Protein AF-A0A1B6JAY5-F1 (afdb_monomer_lite)

Radius of gyration: 17.79 Å; chains: 1; bounding box: 32×54×38 Å

Foldseek 3Di:
DPPCVCLVLVVLLFPPDLPSLDLVSVLVLLVVQQVPDPPDPVLHQDSVVQVVLSVLLSVVSNVCVVVQVVVCVVVVHHDGSVNSVVVSVVVCVVVVHDNPRVVSSSVVSVPDDPDCVVVVVVVVVVCVVVVD

Structure (mmCIF, N/CA/C/O backbone):
data_AF-A0A1B6JAY5-F1
#
_entry.id   AF-A0A1B6JAY5-F1
#
loop_
_atom_site.group_PDB
_atom_site.id
_atom_site.type_symbol
_atom_site.label_atom_id
_atom_site.label_alt_id
_atom_site.label_comp_id
_atom_site.label_asym_id
_atom_site.label_entity_id
_atom_site.label_seq_id
_atom_site.pdbx_PDB_ins_code
_atom_site.Cartn_x
_atom_site.Cartn_y
_atom_site.Cartn_z
_atom_site.occupancy
_atom_site.B_iso_or_equiv
_atom_site.auth_seq_id
_atom_site.auth_comp_id
_atom_site.auth_asym_id
_atom_site.auth_atom_id
_atom_site.pdbx_PDB_model_num
ATOM 1 N N . GLU A 1 1 ? -3.202 21.259 -18.880 1.00 41.66 1 GLU A N 1
ATOM 2 C CA . GLU A 1 1 ? -3.736 19.942 -18.471 1.00 41.66 1 GLU A CA 1
ATOM 3 C C . GLU A 1 1 ? -3.561 19.785 -16.973 1.00 41.66 1 GLU A C 1
ATOM 5 O O . GLU A 1 1 ? -2.517 20.169 -16.458 1.00 41.66 1 GLU A O 1
ATOM 10 N N . ASN A 1 2 ? -4.577 19.293 -16.262 1.00 43.03 2 ASN A N 1
ATOM 11 C CA . ASN A 1 2 ? -4.475 19.053 -14.823 1.00 43.03 2 ASN A CA 1
ATOM 12 C C . ASN A 1 2 ? -3.453 17.931 -14.586 1.00 43.03 2 ASN A C 1
ATOM 14 O O . ASN A 1 2 ? -3.781 16.762 -14.768 1.00 43.03 2 ASN A O 1
ATOM 18 N N . SER A 1 3 ? -2.233 18.297 -14.178 1.00 54.34 3 SER A N 1
ATOM 19 C CA . SER A 1 3 ? -1.086 17.395 -13.944 1.00 54.34 3 SER A CA 1
ATOM 20 C C . SER A 1 3 ? -1.408 16.199 -13.024 1.00 54.34 3 SER A C 1
ATOM 22 O O . SER A 1 3 ? -0.736 15.175 -13.059 1.00 54.34 3 SER A O 1
ATOM 24 N N . PHE A 1 4 ? -2.485 16.294 -12.237 1.00 55.66 4 PHE A N 1
ATOM 25 C CA . PHE A 1 4 ? -2.914 15.292 -11.258 1.00 55.66 4 PHE A CA 1
ATOM 26 C C . PHE A 1 4 ? -4.191 14.524 -11.641 1.00 55.66 4 PHE A C 1
ATOM 28 O O . PHE A 1 4 ? -4.722 13.778 -10.822 1.00 55.66 4 PHE A O 1
ATOM 35 N N . GLY A 1 5 ? -4.689 14.649 -12.881 1.00 56.50 5 GLY A N 1
ATOM 36 C CA . GLY A 1 5 ? -5.937 14.019 -13.359 1.00 56.50 5 GLY A CA 1
ATOM 37 C C . GLY A 1 5 ? -5.961 12.479 -13.367 1.00 56.50 5 GLY A C 1
ATOM 38 O O . GLY A 1 5 ? -6.873 11.867 -13.920 1.00 56.50 5 GLY A O 1
ATOM 39 N N . HIS A 1 6 ? -4.954 11.822 -12.793 1.00 64.94 6 HIS A N 1
ATOM 40 C CA . HIS A 1 6 ? -4.878 10.371 -12.632 1.00 64.94 6 HIS A CA 1
ATOM 41 C C . HIS A 1 6 ? -4.877 9.920 -11.164 1.00 64.94 6 HIS A C 1
ATOM 43 O O . HIS A 1 6 ? -4.838 8.716 -10.925 1.00 64.94 6 HIS A O 1
ATOM 49 N N . ALA A 1 7 ? -4.976 10.844 -10.198 1.00 69.31 7 ALA A N 1
ATOM 50 C CA . ALA A 1 7 ? -4.981 10.539 -8.763 1.00 69.31 7 ALA A CA 1
ATOM 51 C C . ALA A 1 7 ? -6.095 9.551 -8.361 1.00 69.31 7 ALA A C 1
ATOM 53 O O . ALA A 1 7 ? -5.875 8.666 -7.538 1.00 69.31 7 ALA A O 1
ATOM 54 N N . GLU A 1 8 ? -7.260 9.628 -9.010 1.00 75.25 8 GLU A N 1
ATOM 55 C CA . GLU A 1 8 ? -8.388 8.708 -8.791 1.00 75.25 8 GLU A CA 1
ATOM 56 C C . GLU A 1 8 ? -8.021 7.235 -9.021 1.00 75.25 8 GLU A C 1
ATOM 58 O O . GLU A 1 8 ? -8.567 6.342 -8.371 1.00 75.25 8 GLU A O 1
ATOM 63 N N . LYS A 1 9 ? -7.049 6.965 -9.902 1.00 79.88 9 LYS A N 1
ATOM 64 C CA . LYS A 1 9 ? -6.586 5.605 -10.207 1.00 79.88 9 LYS A CA 1
ATOM 65 C C . LYS A 1 9 ? -5.784 4.982 -9.061 1.00 79.88 9 LYS A C 1
ATOM 67 O O . LYS A 1 9 ? -5.607 3.773 -9.046 1.00 79.88 9 LYS A O 1
ATOM 72 N N . PHE A 1 10 ? -5.345 5.786 -8.093 1.00 84.62 10 PHE A N 1
ATOM 73 C CA . PHE A 1 10 ? -4.679 5.337 -6.868 1.00 84.62 10 PHE A CA 1
ATOM 74 C C . PHE A 1 10 ? -5.620 5.316 -5.661 1.00 84.62 10 PHE A C 1
ATOM 76 O O . PHE A 1 10 ? -5.179 5.097 -4.536 1.00 84.62 10 PHE A O 1
ATOM 83 N N . SER A 1 11 ? -6.927 5.517 -5.873 1.00 85.00 11 SER A N 1
ATOM 84 C CA . SER A 1 11 ? -7.928 5.482 -4.800 1.00 85.00 11 SER A CA 1
ATOM 85 C C . SER A 1 11 ? -7.881 4.189 -3.991 1.00 85.00 11 SER A C 1
ATOM 87 O O . SER A 1 11 ? -8.199 4.210 -2.806 1.00 85.00 11 SER A O 1
ATOM 89 N N . TRP A 1 12 ? -7.410 3.087 -4.577 1.00 89.62 12 TRP A N 1
ATOM 90 C CA . TRP A 1 12 ? -7.308 1.816 -3.877 1.00 89.62 12 TRP A CA 1
ATOM 91 C C . TRP A 1 12 ? -6.342 1.820 -2.681 1.00 89.62 12 TRP A C 1
ATOM 93 O O . TRP A 1 12 ? -6.504 1.027 -1.753 1.00 89.62 12 TRP A O 1
ATOM 103 N N . VAL A 1 13 ? -5.396 2.763 -2.649 1.00 90.12 13 VAL A N 1
ATOM 104 C CA . VAL A 1 13 ? -4.453 2.965 -1.539 1.00 90.12 13 VAL A CA 1
ATOM 105 C C . VAL A 1 13 ? -5.165 3.408 -0.256 1.00 90.12 13 VAL A C 1
ATOM 107 O O . VAL A 1 13 ? -4.644 3.209 0.837 1.00 90.12 13 VAL A O 1
ATOM 110 N N . ASN A 1 14 ? -6.385 3.946 -0.340 1.00 86.56 14 ASN A N 1
ATOM 111 C CA . ASN A 1 14 ? -7.129 4.382 0.843 1.00 86.56 14 ASN A CA 1
ATOM 112 C C . ASN A 1 14 ? -7.701 3.236 1.702 1.00 86.56 14 ASN A C 1
ATOM 114 O O . ASN A 1 14 ? -8.226 3.504 2.787 1.00 86.56 14 ASN A O 1
ATOM 118 N N . LEU A 1 15 ? -7.677 1.992 1.194 1.00 86.06 15 LEU A N 1
ATOM 119 C CA . LEU A 1 15 ? -8.195 0.787 1.858 1.00 86.06 15 LEU A CA 1
ATOM 120 C C . LEU A 1 15 ? -9.537 1.029 2.575 1.00 86.06 15 LEU A C 1
ATOM 122 O O . LEU A 1 15 ? -9.735 0.670 3.737 1.00 86.06 15 LEU A O 1
ATOM 126 N N . SER A 1 16 ? -10.445 1.729 1.893 1.00 78.81 16 SER A N 1
ATOM 127 C CA . SER A 1 16 ? -11.727 2.164 2.456 1.00 78.81 16 SER A CA 1
ATOM 128 C C . SER A 1 16 ? -12.755 1.050 2.594 1.00 78.81 16 SER A C 1
ATOM 130 O O . SER A 1 16 ? -13.637 1.159 3.441 1.00 78.81 16 SER A O 1
ATOM 132 N N . THR A 1 17 ? -12.633 -0.024 1.812 1.00 77.19 17 THR A N 1
ATOM 133 C CA . THR A 1 17 ? -13.454 -1.233 1.949 1.00 77.19 17 THR A CA 1
ATOM 134 C C . THR A 1 17 ? -12.608 -2.496 1.741 1.00 77.19 17 THR A C 1
ATOM 136 O O . THR A 1 17 ? -11.505 -2.441 1.191 1.00 77.19 17 THR A O 1
ATOM 139 N N . GLN A 1 18 ? -13.123 -3.643 2.192 1.00 66.00 18 GLN A N 1
ATOM 140 C CA . GLN A 1 18 ? -12.390 -4.913 2.293 1.00 66.00 18 GLN A CA 1
ATOM 141 C C . GLN A 1 18 ? -11.850 -5.441 0.953 1.00 66.00 18 GLN A C 1
ATOM 143 O O . GLN A 1 18 ? -10.855 -6.158 0.923 1.00 66.00 18 GLN A O 1
ATOM 148 N N . ASN A 1 19 ? -12.486 -5.078 -0.165 1.00 69.75 19 ASN A N 1
ATOM 149 C CA . ASN A 1 19 ? -12.172 -5.609 -1.497 1.00 69.75 19 ASN A CA 1
ATOM 150 C C . ASN A 1 19 ? -11.601 -4.558 -2.457 1.00 69.75 19 ASN A C 1
ATOM 152 O O . ASN A 1 19 ? -11.616 -4.751 -3.671 1.00 69.75 19 ASN A O 1
ATOM 156 N N . VAL A 1 20 ? -11.102 -3.441 -1.930 1.00 77.88 20 VAL A N 1
ATOM 157 C CA . VAL A 1 20 ? -10.580 -2.339 -2.751 1.00 77.88 20 VAL A CA 1
ATOM 158 C C . VAL A 1 20 ? -9.264 -2.701 -3.458 1.00 77.88 20 VAL A C 1
ATOM 160 O O . VAL A 1 20 ? -8.999 -2.202 -4.554 1.00 77.88 20 VAL A O 1
ATOM 163 N N . LEU A 1 21 ? -8.458 -3.594 -2.869 1.00 84.69 21 LEU A N 1
ATOM 164 C CA . LEU A 1 21 ? -7.191 -4.060 -3.437 1.00 84.69 21 LEU A CA 1
ATOM 165 C C . LEU A 1 21 ? -7.435 -5.124 -4.528 1.00 84.69 21 LEU A C 1
ATOM 167 O O . LEU A 1 21 ? -7.341 -6.331 -4.287 1.00 84.69 21 LEU A O 1
ATOM 171 N N . SER A 1 22 ? -7.796 -4.673 -5.731 1.00 87.75 22 SER A N 1
ATOM 172 C CA . SER A 1 22 ? -7.909 -5.519 -6.924 1.00 87.75 22 SER A CA 1
ATOM 173 C C . SER A 1 22 ? -6.627 -5.474 -7.758 1.00 87.75 22 SER A C 1
ATOM 175 O O . SER A 1 22 ? -5.992 -4.426 -7.875 1.00 87.75 22 SER A O 1
ATOM 177 N N . TRP A 1 23 ? -6.267 -6.606 -8.372 1.00 91.94 23 TRP A N 1
ATOM 178 C CA . TRP A 1 23 ? -5.106 -6.677 -9.264 1.00 91.94 23 TRP A CA 1
ATOM 179 C C . TRP A 1 23 ? -5.190 -5.648 -10.397 1.00 91.94 23 TRP A C 1
ATOM 181 O O . TRP A 1 23 ? -4.237 -4.912 -10.611 1.00 91.94 23 TRP A O 1
ATOM 191 N N . GLU A 1 24 ? -6.351 -5.523 -11.045 1.00 90.38 24 GLU A N 1
ATOM 192 C CA . GLU A 1 24 ? -6.573 -4.576 -12.147 1.00 90.38 24 GLU A CA 1
ATOM 193 C C . GLU A 1 24 ? -6.226 -3.127 -11.759 1.00 90.38 24 GLU A C 1
ATOM 195 O O . GLU A 1 24 ? -5.595 -2.399 -12.527 1.00 90.38 24 GLU A O 1
ATOM 200 N N . ASN A 1 25 ? -6.596 -2.707 -10.545 1.00 90.00 25 ASN A N 1
ATOM 201 C CA . ASN A 1 25 ? -6.279 -1.370 -10.050 1.00 90.00 25 ASN A CA 1
ATOM 202 C C . ASN A 1 25 ? -4.774 -1.198 -9.809 1.00 90.00 25 ASN A C 1
ATOM 204 O O . ASN A 1 25 ? -4.202 -0.171 -10.178 1.00 90.00 25 ASN A O 1
ATOM 208 N N . VAL A 1 26 ? -4.131 -2.205 -9.213 1.00 91.81 26 VAL A N 1
ATOM 209 C CA . VAL A 1 26 ? -2.701 -2.164 -8.883 1.00 91.81 26 VAL A CA 1
ATOM 210 C C . VAL A 1 26 ? -1.834 -2.212 -10.143 1.00 91.81 26 VAL A C 1
ATOM 212 O O . VAL A 1 26 ? -0.917 -1.402 -10.282 1.00 91.81 26 VAL A O 1
ATOM 215 N N . GLU A 1 27 ? -2.157 -3.090 -11.092 1.00 93.69 27 GLU A N 1
ATOM 216 C CA . GLU A 1 27 ? -1.491 -3.207 -12.392 1.00 93.69 27 GLU A CA 1
ATOM 217 C C . GLU A 1 27 ? -1.566 -1.886 -13.159 1.00 93.69 27 GLU A C 1
ATOM 219 O O . GLU A 1 27 ? -0.546 -1.330 -13.571 1.00 93.69 27 GLU A O 1
ATOM 224 N N . ARG A 1 28 ? -2.767 -1.304 -13.257 1.00 90.69 28 ARG A N 1
ATOM 225 C CA . ARG A 1 28 ? -2.964 -0.015 -13.923 1.00 90.69 28 ARG A CA 1
ATOM 226 C C . ARG A 1 28 ? -2.164 1.106 -13.261 1.00 90.69 28 ARG A C 1
ATOM 228 O O . ARG A 1 28 ? -1.613 1.958 -13.960 1.00 90.69 28 ARG A O 1
ATOM 235 N N . SER A 1 29 ? -2.092 1.130 -11.930 1.00 90.44 29 SER A N 1
ATOM 236 C CA . SER A 1 29 ? -1.249 2.073 -11.188 1.00 90.44 29 SER A CA 1
ATOM 237 C C . SER A 1 29 ? 0.239 1.866 -11.477 1.00 90.44 29 SER A C 1
ATOM 239 O O . SER A 1 29 ? 0.942 2.844 -11.735 1.00 90.44 29 SER A O 1
ATOM 241 N N . ALA A 1 30 ? 0.714 0.620 -11.489 1.00 91.69 30 ALA A N 1
ATOM 242 C CA . ALA A 1 30 ? 2.104 0.283 -11.787 1.00 91.69 30 ALA A CA 1
ATOM 243 C C . ALA A 1 30 ? 2.503 0.706 -13.208 1.00 91.69 30 ALA A C 1
ATOM 245 O O . ALA A 1 30 ? 3.552 1.323 -13.400 1.00 91.69 30 ALA A O 1
ATOM 246 N N . GLU A 1 31 ? 1.647 0.454 -14.201 1.00 90.94 31 GLU A N 1
ATOM 247 C CA . GLU A 1 31 ? 1.872 0.903 -15.575 1.00 90.94 31 GLU A CA 1
ATOM 248 C C . GLU A 1 31 ? 1.973 2.425 -15.680 1.00 90.94 31 GLU A C 1
ATOM 250 O O . GLU A 1 31 ? 2.826 2.943 -16.400 1.00 90.94 31 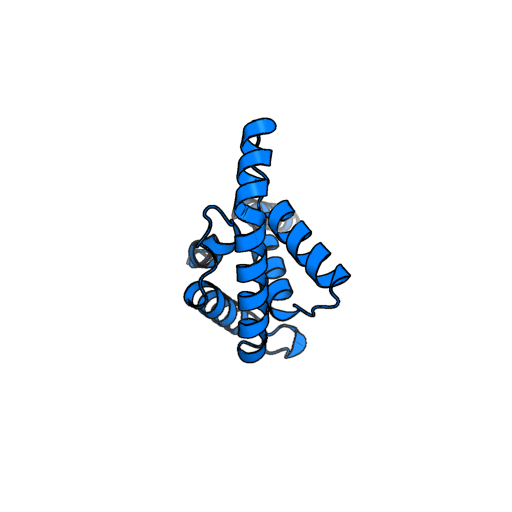GLU A O 1
ATOM 255 N N . LEU A 1 32 ? 1.112 3.158 -14.969 1.00 88.56 32 LEU A N 1
ATOM 256 C CA . LEU A 1 32 ? 1.142 4.619 -14.969 1.00 88.56 32 LEU A CA 1
ATOM 257 C C . LEU A 1 32 ? 2.426 5.152 -14.345 1.00 88.56 32 LEU A C 1
ATOM 259 O O . LEU A 1 32 ? 3.046 6.039 -14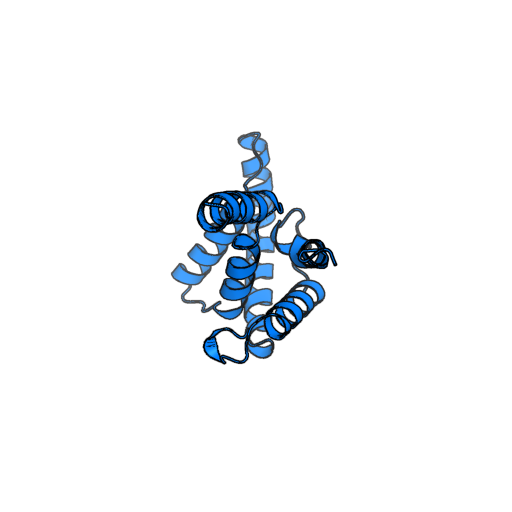.922 1.00 88.56 32 LEU A O 1
ATOM 263 N N . ILE A 1 33 ? 2.854 4.590 -13.215 1.00 88.75 33 ILE A N 1
ATOM 264 C CA . ILE A 1 33 ? 4.120 4.954 -12.569 1.00 88.75 33 ILE A CA 1
ATOM 265 C C . ILE A 1 33 ? 5.291 4.682 -13.521 1.00 88.75 33 ILE A C 1
ATOM 267 O O . ILE A 1 33 ? 6.117 5.563 -13.759 1.00 88.75 33 ILE A O 1
ATOM 271 N N . ASN A 1 34 ? 5.312 3.508 -14.154 1.00 90.06 34 ASN A N 1
ATOM 272 C CA . ASN A 1 34 ? 6.353 3.113 -15.104 1.00 90.06 34 ASN A CA 1
ATOM 273 C C . ASN A 1 34 ? 6.407 3.976 -16.374 1.00 90.06 34 ASN A C 1
ATOM 275 O O . ASN A 1 34 ? 7.461 4.032 -17.013 1.00 90.06 34 ASN A O 1
ATOM 279 N N . ARG A 1 35 ? 5.290 4.608 -16.762 1.00 87.12 35 ARG A N 1
ATOM 280 C CA . ARG A 1 35 ? 5.218 5.576 -17.872 1.00 87.12 35 ARG A CA 1
ATOM 281 C C . ARG A 1 35 ? 5.627 6.986 -17.445 1.00 87.12 35 ARG A C 1
ATOM 283 O O . ARG A 1 35 ? 6.195 7.708 -18.257 1.00 87.12 35 ARG A O 1
ATOM 290 N N . SER A 1 36 ? 5.318 7.375 -16.210 1.00 82.94 36 SER A N 1
ATOM 291 C CA . SER A 1 36 ? 5.592 8.715 -15.677 1.00 82.94 36 SER A CA 1
ATOM 292 C C . SER A 1 36 ? 7.045 8.908 -15.242 1.00 82.94 36 SER A C 1
ATOM 294 O O . SER A 1 36 ? 7.537 10.035 -15.250 1.00 82.94 36 SER A O 1
ATOM 296 N N . LEU A 1 37 ? 7.733 7.837 -14.837 1.00 80.44 37 LEU A N 1
ATOM 297 C CA . LEU A 1 37 ? 9.119 7.904 -14.379 1.00 80.44 37 LEU A CA 1
ATOM 298 C C . LEU A 1 37 ? 10.120 7.765 -15.542 1.00 80.44 37 LEU A C 1
ATOM 300 O O . LEU A 1 37 ? 9.868 7.015 -16.490 1.00 80.44 37 LEU A O 1
ATOM 304 N N . PRO A 1 38 ? 11.288 8.437 -15.477 1.00 78.12 38 PRO A N 1
ATOM 305 C CA . PRO A 1 38 ? 12.354 8.248 -16.457 1.00 78.12 38 PRO A CA 1
ATOM 306 C C . PRO A 1 38 ? 12.834 6.789 -16.485 1.00 78.12 38 PRO A C 1
ATOM 308 O O . PRO A 1 38 ? 12.697 6.060 -15.504 1.00 78.12 38 PRO A O 1
ATOM 311 N N . ASN A 1 39 ? 13.448 6.362 -17.595 1.00 69.25 39 ASN A N 1
ATOM 312 C CA . ASN A 1 39 ? 13.960 4.997 -17.789 1.00 69.25 39 ASN A CA 1
ATOM 313 C C . ASN A 1 39 ? 15.216 4.688 -16.938 1.00 69.25 39 ASN A C 1
ATOM 315 O O . ASN A 1 39 ? 16.264 4.331 -17.470 1.00 69.25 39 ASN A O 1
ATOM 319 N N . HIS A 1 40 ? 15.108 4.786 -15.614 1.00 71.19 40 HIS A N 1
ATOM 320 C CA . HIS A 1 40 ? 16.053 4.213 -14.660 1.00 71.19 40 HIS A CA 1
ATOM 321 C C . HIS A 1 40 ? 15.453 2.913 -14.121 1.00 71.19 40 HIS A C 1
ATOM 323 O O . HIS A 1 40 ? 14.395 2.932 -13.493 1.00 71.19 40 HIS A O 1
ATOM 329 N N . GLY A 1 41 ? 16.102 1.779 -14.405 1.00 68.75 41 GLY A N 1
ATOM 330 C CA . GLY A 1 41 ? 15.573 0.441 -14.102 1.00 68.75 41 GLY A CA 1
ATOM 331 C C . GLY A 1 41 ? 15.177 0.246 -12.636 1.00 68.75 41 GLY A C 1
ATOM 332 O O . GLY A 1 41 ? 14.158 -0.381 -12.363 1.00 68.75 41 GLY A O 1
ATOM 333 N N . ASP A 1 42 ? 15.908 0.867 -11.710 1.00 77.25 42 ASP A N 1
ATOM 334 C CA . ASP A 1 42 ? 15.681 0.721 -10.267 1.00 77.25 42 ASP A CA 1
ATOM 335 C C . ASP A 1 42 ? 14.387 1.383 -9.780 1.00 77.25 42 ASP A C 1
ATOM 337 O O . ASP A 1 42 ? 13.799 0.945 -8.791 1.00 77.25 42 ASP A O 1
ATOM 341 N N . LEU A 1 43 ? 13.902 2.405 -10.488 1.00 76.88 43 LEU A N 1
ATOM 342 C CA . LEU A 1 43 ? 12.674 3.123 -10.136 1.00 76.88 43 LEU A CA 1
ATOM 343 C C . LEU A 1 43 ? 11.424 2.485 -10.746 1.00 76.88 43 LEU A C 1
ATOM 345 O O . LEU A 1 43 ? 10.311 2.817 -10.343 1.00 76.88 43 LEU A O 1
ATOM 349 N N . LYS A 1 44 ? 11.590 1.558 -11.696 1.00 87.62 44 LYS A N 1
ATOM 350 C CA . LYS A 1 44 ? 10.454 0.855 -12.282 1.00 87.62 44 LYS A CA 1
ATOM 351 C C . LYS A 1 44 ? 9.906 -0.201 -11.332 1.00 87.62 44 LYS A C 1
ATOM 353 O O . LYS A 1 44 ? 10.627 -0.870 -10.585 1.00 87.62 44 LYS A O 1
ATOM 358 N N . VAL A 1 45 ? 8.593 -0.334 -11.392 1.00 90.75 45 VAL A N 1
ATOM 359 C CA . VAL A 1 45 ? 7.829 -1.394 -10.754 1.00 90.75 45 VAL A CA 1
ATOM 360 C C . VAL A 1 45 ? 7.871 -2.604 -11.680 1.00 90.75 45 VAL A C 1
ATOM 362 O O . VAL A 1 45 ? 7.473 -2.511 -12.844 1.00 90.75 45 VAL A O 1
ATOM 365 N N . ASN A 1 46 ? 8.363 -3.734 -11.184 1.00 91.62 46 ASN A N 1
ATOM 366 C CA . ASN A 1 46 ? 8.294 -4.998 -11.901 1.00 91.62 46 ASN A CA 1
ATOM 367 C C . ASN A 1 46 ? 6.902 -5.609 -11.683 1.00 91.62 46 ASN A C 1
ATOM 369 O O . ASN A 1 46 ? 6.576 -6.012 -10.569 1.00 91.62 46 ASN A O 1
ATOM 373 N N . VAL A 1 47 ? 6.090 -5.644 -12.742 1.00 89.88 47 VAL A N 1
ATOM 374 C CA . VA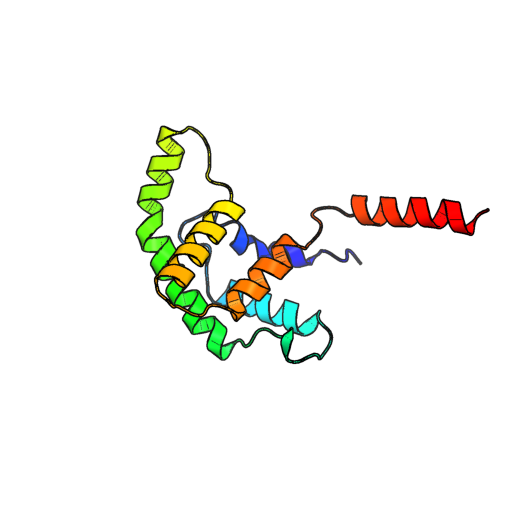L A 1 47 ? 4.695 -6.112 -12.687 1.00 89.88 47 VAL A CA 1
ATOM 375 C C . VAL A 1 47 ? 4.608 -7.614 -12.393 1.00 89.88 47 VAL A C 1
ATOM 377 O O . VAL A 1 47 ? 3.708 -8.024 -11.667 1.00 89.88 47 VAL A O 1
ATOM 380 N N . ASP A 1 48 ? 5.568 -8.415 -12.866 1.00 88.50 48 ASP A N 1
ATOM 381 C CA . ASP A 1 48 ? 5.565 -9.866 -12.649 1.00 88.50 48 ASP A CA 1
ATOM 382 C C . ASP A 1 48 ? 5.722 -10.196 -11.159 1.00 88.50 48 ASP A C 1
ATOM 384 O O . ASP A 1 48 ? 4.934 -10.953 -10.600 1.00 88.50 48 ASP A O 1
ATOM 388 N N . PHE A 1 49 ? 6.689 -9.565 -10.484 1.00 90.56 49 PHE A N 1
ATOM 389 C CA . PHE A 1 49 ? 6.874 -9.748 -9.038 1.00 90.56 49 PHE A CA 1
ATOM 390 C C . PHE A 1 49 ? 5.801 -9.041 -8.204 1.00 90.56 49 PHE A C 1
ATOM 392 O O . PHE A 1 49 ? 5.475 -9.490 -7.109 1.00 90.56 49 PHE A O 1
ATOM 399 N N . LEU A 1 50 ? 5.227 -7.947 -8.711 1.00 94.12 50 LEU A N 1
ATOM 400 C CA . LEU A 1 50 ? 4.168 -7.212 -8.023 1.00 94.12 50 LEU A CA 1
ATOM 401 C C . LEU A 1 50 ? 2.919 -8.071 -7.792 1.00 94.12 50 LEU A C 1
ATOM 403 O O . LEU A 1 50 ? 2.252 -7.886 -6.776 1.00 94.12 50 LEU A O 1
ATOM 407 N N . PHE A 1 51 ? 2.590 -8.989 -8.705 1.00 92.81 51 PHE A N 1
ATOM 408 C CA . PHE A 1 51 ? 1.407 -9.838 -8.566 1.00 92.81 51 PHE A CA 1
ATOM 409 C C . PHE A 1 51 ? 1.436 -10.647 -7.267 1.00 92.81 51 PHE A C 1
ATOM 411 O O . PHE A 1 51 ? 0.492 -10.577 -6.476 1.00 92.81 51 PHE A O 1
ATOM 418 N N . ASP A 1 52 ? 2.544 -11.341 -7.009 1.00 93.50 52 ASP A N 1
ATOM 419 C CA . ASP A 1 52 ? 2.714 -12.154 -5.804 1.00 93.50 52 ASP A CA 1
ATOM 420 C C . ASP A 1 52 ? 2.646 -11.289 -4.536 1.00 93.50 52 ASP A C 1
ATOM 422 O O . ASP A 1 52 ? 1.956 -11.632 -3.573 1.00 93.50 52 ASP A O 1
ATOM 426 N N . GLU A 1 53 ? 3.288 -10.116 -4.555 1.00 94.69 53 GLU A N 1
ATOM 427 C CA . GLU A 1 53 ? 3.257 -9.158 -3.444 1.00 94.69 53 GLU A CA 1
ATOM 428 C C . GLU A 1 53 ? 1.825 -8.682 -3.131 1.00 94.69 53 GLU A C 1
ATOM 430 O O . GLU A 1 53 ? 1.435 -8.577 -1.964 1.00 94.69 53 GLU A O 1
ATOM 435 N N . VAL A 1 54 ? 1.014 -8.425 -4.163 1.00 93.75 54 VAL A N 1
ATOM 436 C CA . VAL A 1 54 ? -0.388 -7.998 -4.026 1.00 93.75 54 VAL A CA 1
ATOM 437 C C . VAL A 1 54 ? -1.270 -9.123 -3.499 1.00 93.75 54 VAL A C 1
ATOM 439 O O . VAL A 1 54 ? -2.145 -8.862 -2.672 1.00 93.75 54 VAL A O 1
ATOM 442 N N . VAL A 1 55 ? -1.055 -10.363 -3.944 1.00 93.19 55 VAL A N 1
ATOM 443 C CA . VAL A 1 55 ? -1.793 -11.530 -3.438 1.00 93.19 55 VAL A CA 1
ATOM 444 C C . VAL A 1 55 ? -1.556 -11.696 -1.938 1.00 93.19 55 VAL A C 1
ATOM 446 O O . VAL A 1 55 ? -2.522 -11.817 -1.183 1.00 93.19 55 VAL A O 1
ATOM 449 N N . LEU A 1 56 ? -0.298 -11.614 -1.494 1.00 93.94 56 LEU A N 1
ATOM 450 C CA . LEU A 1 56 ? 0.056 -11.687 -0.074 1.00 93.94 56 LEU A CA 1
ATOM 451 C C . LEU A 1 56 ? -0.544 -10.527 0.728 1.00 93.94 56 LEU A C 1
ATOM 453 O O . LEU A 1 56 ? -1.077 -10.728 1.819 1.00 93.94 56 LEU A O 1
ATOM 457 N N . ALA A 1 57 ? -0.502 -9.308 0.184 1.00 93.62 57 ALA A N 1
ATOM 458 C CA . ALA A 1 57 ? -1.084 -8.145 0.847 1.00 93.62 57 ALA A CA 1
ATOM 459 C C . ALA A 1 57 ? -2.603 -8.283 0.994 1.00 93.62 57 ALA A C 1
ATOM 461 O O . ALA A 1 57 ? -3.167 -7.960 2.039 1.00 93.62 57 ALA A O 1
ATOM 462 N N . LYS A 1 58 ? -3.270 -8.800 -0.041 1.00 92.94 58 LYS A N 1
ATOM 463 C CA . LYS A 1 58 ? -4.710 -9.043 -0.031 1.00 92.94 58 LYS A CA 1
ATOM 464 C C . LYS A 1 58 ? -5.102 -10.070 1.027 1.00 92.94 58 LYS A C 1
ATOM 466 O O . LYS A 1 58 ? -6.047 -9.813 1.768 1.00 92.94 58 LYS A O 1
ATOM 471 N N . ASP A 1 59 ? -4.378 -11.182 1.114 1.00 92.75 59 ASP A N 1
ATOM 472 C CA . ASP A 1 59 ? -4.619 -12.221 2.122 1.00 92.75 59 ASP A CA 1
ATOM 473 C C . ASP A 1 59 ? -4.456 -11.665 3.546 1.00 92.75 59 ASP A C 1
ATOM 475 O O . ASP A 1 59 ? -5.346 -11.803 4.391 1.00 92.75 59 ASP A O 1
ATOM 479 N N . TYR A 1 60 ? -3.386 -10.896 3.780 1.00 93.38 60 TYR A N 1
ATOM 480 C CA . TYR A 1 60 ? -3.182 -10.204 5.051 1.00 93.38 60 TYR A CA 1
ATOM 481 C C . TYR A 1 60 ? -4.356 -9.281 5.397 1.00 93.38 60 TYR A C 1
ATOM 483 O O . TYR A 1 60 ? -4.927 -9.394 6.485 1.00 93.38 60 TYR A O 1
ATOM 491 N N . PHE A 1 61 ? -4.755 -8.393 4.478 1.00 92.06 61 PHE A N 1
ATOM 492 C CA . PHE A 1 61 ? -5.852 -7.461 4.735 1.00 92.06 61 PHE A CA 1
ATOM 493 C C . PHE A 1 61 ? -7.169 -8.187 5.000 1.00 92.06 61 PHE A C 1
ATOM 495 O O . PHE A 1 61 ? -7.902 -7.782 5.897 1.00 92.06 61 PHE A O 1
ATOM 502 N N . GLN A 1 62 ? -7.455 -9.276 4.284 1.00 91.00 62 GLN A N 1
ATOM 503 C CA . GLN A 1 62 ? -8.642 -10.093 4.529 1.00 91.00 62 GLN A CA 1
ATOM 504 C C . GLN A 1 62 ? -8.627 -10.719 5.927 1.00 91.00 62 GLN A C 1
ATOM 506 O O . GLN A 1 62 ? -9.654 -10.698 6.602 1.00 91.00 62 GLN A O 1
ATOM 511 N N . SER A 1 63 ? -7.469 -11.199 6.388 1.00 91.81 63 SER A N 1
ATOM 512 C CA . SER A 1 63 ? -7.324 -11.822 7.710 1.00 91.81 63 SER A CA 1
ATOM 513 C C . SER A 1 63 ? -7.462 -10.842 8.887 1.00 91.81 63 SER A C 1
ATOM 515 O O . SER A 1 63 ? -7.861 -11.237 9.984 1.00 91.81 63 SER A O 1
ATOM 517 N N . ILE A 1 64 ? -7.125 -9.563 8.679 1.00 92.06 64 ILE A N 1
ATOM 518 C CA . ILE A 1 64 ? -7.098 -8.540 9.736 1.00 92.06 64 ILE A CA 1
ATOM 519 C C . ILE A 1 64 ? -8.316 -7.602 9.703 1.00 92.06 64 ILE A C 1
ATOM 521 O O . ILE A 1 64 ? -8.555 -6.879 10.670 1.00 92.06 64 ILE A O 1
ATOM 525 N N . TRP A 1 65 ? -9.100 -7.616 8.618 1.00 89.88 65 TRP A N 1
ATOM 526 C CA . TRP A 1 65 ? -10.180 -6.653 8.374 1.00 89.88 65 TRP A CA 1
ATOM 527 C C . TRP A 1 65 ? -11.219 -6.595 9.499 1.00 89.88 65 TRP A C 1
ATOM 529 O O . TRP A 1 65 ? -11.605 -5.509 9.937 1.00 89.88 65 TRP A O 1
ATOM 539 N N . GLU A 1 66 ? -11.656 -7.757 9.986 1.00 90.38 66 GLU A N 1
ATOM 540 C CA . GLU A 1 66 ? -12.642 -7.852 11.069 1.00 90.38 66 GLU A CA 1
ATOM 541 C C . GLU A 1 66 ? -12.106 -7.212 12.356 1.00 90.38 66 GLU A C 1
ATOM 543 O O . GLU A 1 66 ? -12.774 -6.369 12.950 1.00 90.38 66 GLU A O 1
ATOM 548 N N . LYS A 1 67 ? -10.846 -7.494 12.711 1.00 92.06 67 LYS A N 1
ATOM 549 C CA . LYS A 1 67 ? -10.190 -6.918 13.896 1.00 92.06 67 LYS A CA 1
ATOM 550 C C . LYS A 1 67 ? -10.063 -5.399 13.810 1.00 92.06 67 LYS A C 1
ATOM 552 O O . LYS A 1 67 ? -10.275 -4.712 14.802 1.00 92.06 67 LYS A O 1
ATOM 557 N N . TRP A 1 68 ? -9.726 -4.862 12.637 1.00 91.94 68 TRP A N 1
ATOM 558 C CA . TRP A 1 68 ? -9.679 -3.410 12.436 1.00 91.94 68 TRP A CA 1
ATOM 559 C C . TRP A 1 68 ? -11.059 -2.775 12.535 1.00 91.94 68 TRP A C 1
ATOM 561 O O . TRP A 1 68 ? -11.187 -1.703 13.110 1.00 91.94 68 TRP A O 1
ATOM 571 N N . THR A 1 69 ? -12.090 -3.442 12.019 1.00 88.81 69 THR A N 1
ATOM 572 C CA . THR A 1 69 ? -13.470 -2.952 12.115 1.00 88.81 69 THR A CA 1
ATOM 573 C C . THR A 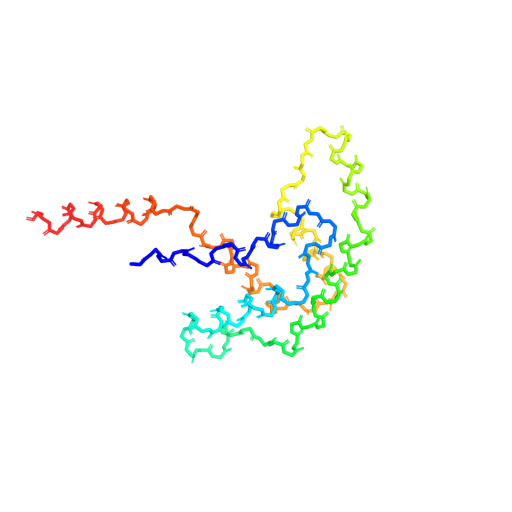1 69 ? -13.916 -2.867 13.580 1.00 88.81 69 THR A C 1
ATOM 575 O O . THR A 1 69 ? -14.532 -1.882 13.983 1.00 88.81 69 THR A O 1
ATOM 578 N N . GLU A 1 70 ? -13.553 -3.856 14.401 1.00 90.81 70 GLU A N 1
ATOM 579 C CA . GLU A 1 70 ? -13.792 -3.837 15.850 1.00 90.81 70 GLU A CA 1
ATOM 580 C C . GLU A 1 70 ? -12.982 -2.741 16.567 1.00 90.81 70 GLU A C 1
ATOM 582 O O . GLU A 1 70 ? -13.529 -2.017 17.398 1.00 90.81 70 GLU A O 1
ATOM 587 N N . GLU A 1 71 ? -11.697 -2.571 16.231 1.00 91.50 71 GLU A N 1
ATOM 588 C CA . GLU A 1 71 ? -10.826 -1.514 16.776 1.00 91.50 71 GLU A CA 1
ATOM 589 C C . GLU A 1 71 ? -11.376 -0.110 16.469 1.00 91.50 71 GLU A C 1
ATOM 591 O O . GLU A 1 71 ? -11.445 0.747 17.357 1.00 91.50 71 GLU A O 1
ATOM 596 N N . GLU A 1 72 ? -11.817 0.120 15.230 1.00 91.31 72 GLU A N 1
ATOM 597 C CA . GLU A 1 72 ? -12.428 1.378 14.791 1.00 91.31 72 GLU A CA 1
ATOM 598 C C . GLU A 1 72 ? -13.754 1.642 15.529 1.00 91.31 72 GLU A C 1
ATOM 600 O O . GLU A 1 72 ? -14.007 2.773 15.946 1.00 91.31 72 GLU A O 1
ATOM 605 N N . ALA A 1 73 ? -14.565 0.602 15.766 1.00 89.94 73 ALA A N 1
ATOM 606 C CA . ALA A 1 73 ? -15.822 0.710 16.508 1.00 89.94 73 ALA A CA 1
ATOM 607 C C . ALA A 1 73 ? -15.618 1.013 18.003 1.00 89.94 73 ALA A C 1
ATOM 609 O O . ALA A 1 73 ? -16.380 1.782 18.586 1.00 89.94 73 ALA A O 1
ATOM 610 N N . LEU A 1 74 ? -14.594 0.427 18.634 1.00 92.00 74 LEU A N 1
ATOM 611 C CA . LEU A 1 74 ? -14.289 0.646 20.053 1.00 92.00 74 LEU A CA 1
ATOM 612 C C . LEU A 1 74 ? -13.654 2.012 20.322 1.00 92.00 74 LEU A C 1
ATOM 614 O O . LEU A 1 74 ? -13.892 2.614 21.368 1.00 92.00 74 LEU A O 1
ATOM 618 N N . SER A 1 75 ? -12.813 2.481 19.402 1.00 89.69 75 SER A N 1
ATOM 619 C CA . SER A 1 75 ? -12.087 3.745 19.546 1.00 89.69 75 SER A CA 1
ATOM 620 C C . SER A 1 75 ? -12.852 4.964 19.021 1.00 89.69 75 SER A C 1
ATOM 622 O O . SER A 1 75 ? -12.386 6.088 19.226 1.00 89.69 75 SER A O 1
ATOM 624 N N . ASP A 1 76 ? -13.994 4.749 18.353 1.00 88.00 76 ASP A N 1
ATOM 625 C CA . ASP A 1 76 ? -14.778 5.759 17.618 1.00 88.00 76 ASP A CA 1
ATOM 626 C C . ASP A 1 76 ? -13.913 6.578 16.637 1.00 88.00 76 ASP A C 1
ATOM 628 O O . ASP A 1 76 ? -14.137 7.761 16.371 1.00 88.00 76 ASP A O 1
ATOM 632 N N . LYS A 1 77 ? -12.843 5.957 16.123 1.00 89.00 77 LYS A N 1
ATOM 633 C CA . LYS A 1 77 ? -11.874 6.573 15.214 1.00 89.00 77 LYS A CA 1
ATOM 634 C C . LYS A 1 77 ? -11.488 5.589 14.127 1.00 89.00 77 LYS A C 1
ATOM 636 O O . LYS A 1 77 ? -11.049 4.479 14.399 1.00 89.00 77 LYS A O 1
ATOM 641 N N . ARG A 1 78 ? -11.581 6.036 12.875 1.00 88.62 78 ARG A N 1
ATOM 642 C CA . ARG A 1 78 ? -11.120 5.257 11.724 1.00 88.62 78 ARG A CA 1
ATOM 643 C C . ARG A 1 78 ? -9.593 5.169 11.722 1.00 88.62 78 ARG A C 1
ATOM 645 O O . ARG A 1 78 ? -8.923 6.190 11.888 1.00 88.62 78 ARG A O 1
ATOM 652 N N . ILE A 1 79 ? -9.049 3.983 11.463 1.00 90.62 79 ILE A N 1
ATOM 653 C CA . ILE A 1 79 ? -7.610 3.793 11.301 1.00 90.62 79 ILE A CA 1
ATOM 654 C C . ILE A 1 79 ? -7.205 4.459 9.973 1.00 90.62 79 ILE A C 1
ATOM 656 O O . ILE A 1 79 ? -7.798 4.159 8.926 1.00 90.62 79 ILE A O 1
ATOM 660 N N . PRO A 1 80 ? -6.227 5.379 9.987 1.00 91.25 80 PRO A N 1
ATOM 661 C CA . PRO A 1 80 ? -5.793 6.074 8.783 1.00 91.25 80 PRO A CA 1
ATOM 662 C C . PRO A 1 80 ? -5.108 5.111 7.801 1.00 91.25 80 PRO A C 1
ATOM 664 O O . PRO A 1 80 ? -4.568 4.075 8.191 1.00 91.25 80 PRO A O 1
ATOM 667 N N . SER A 1 81 ? -5.146 5.431 6.506 1.00 90.06 81 SER A N 1
ATOM 668 C CA . SER A 1 81 ? -4.645 4.528 5.455 1.00 90.06 81 SER A CA 1
ATOM 669 C C . SER A 1 81 ? -3.144 4.282 5.597 1.00 90.06 81 SER A C 1
ATOM 671 O O . SER A 1 81 ? -2.684 3.161 5.405 1.00 90.06 81 SER A O 1
ATOM 673 N N . GLU A 1 82 ? -2.395 5.316 5.983 1.00 90.62 82 GLU A N 1
ATOM 674 C CA . GLU A 1 82 ? -0.962 5.268 6.274 1.00 90.62 82 GLU A CA 1
ATOM 675 C C . GLU A 1 82 ? -0.659 4.177 7.307 1.00 90.62 82 GLU A C 1
ATOM 677 O O . GLU A 1 82 ? 0.195 3.323 7.087 1.00 90.62 82 GLU A O 1
ATOM 682 N N . GLU A 1 83 ? -1.419 4.157 8.404 1.00 92.44 83 GLU A N 1
ATOM 683 C CA . GLU A 1 83 ? -1.268 3.182 9.485 1.00 92.44 83 GLU A CA 1
ATOM 684 C C . GLU A 1 83 ? -1.594 1.759 9.008 1.00 92.44 83 GLU A C 1
ATOM 686 O O . GLU A 1 83 ? -0.866 0.819 9.324 1.00 92.44 83 GLU A O 1
ATOM 691 N N . LYS A 1 84 ? -2.632 1.585 8.177 1.00 93.31 84 LYS A N 1
ATOM 692 C CA . LYS A 1 84 ? -2.974 0.276 7.586 1.00 93.31 84 LYS A CA 1
ATOM 693 C C . LYS A 1 84 ? -1.822 -0.284 6.740 1.00 93.31 84 LYS A C 1
ATOM 695 O O . LYS A 1 84 ? -1.490 -1.464 6.866 1.00 93.31 84 LYS A O 1
ATOM 700 N N . TRP A 1 85 ? -1.179 0.556 5.924 1.00 94.81 85 TRP A N 1
ATOM 701 C CA . TRP A 1 85 ? -0.005 0.166 5.133 1.00 94.81 85 TRP A CA 1
ATOM 702 C C . TRP A 1 85 ? 1.231 -0.089 5.998 1.00 94.81 85 TRP A C 1
ATOM 704 O O . TRP A 1 85 ? 1.943 -1.063 5.762 1.00 94.81 85 TRP A O 1
ATOM 714 N N . LEU A 1 86 ? 1.473 0.726 7.029 1.00 94.31 86 LEU A N 1
ATOM 715 C CA . LE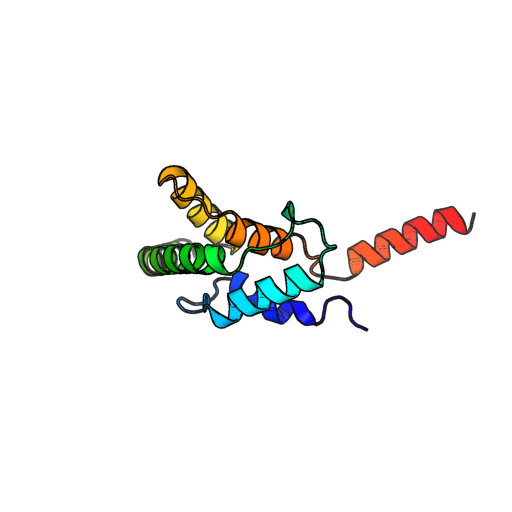U A 1 86 ? 2.585 0.516 7.960 1.00 94.31 86 LEU A CA 1
ATOM 716 C C . LEU A 1 86 ? 2.473 -0.827 8.685 1.00 94.31 86 LEU A C 1
ATOM 718 O O . LEU A 1 86 ? 3.470 -1.544 8.795 1.00 94.31 86 LEU A O 1
ATOM 722 N N . ARG A 1 87 ? 1.268 -1.205 9.128 1.00 95.19 87 ARG A N 1
ATOM 723 C CA . ARG A 1 87 ? 1.013 -2.507 9.764 1.00 95.19 87 ARG A CA 1
ATOM 724 C C . ARG A 1 87 ? 1.293 -3.673 8.806 1.00 95.19 87 ARG A C 1
ATOM 726 O O . ARG A 1 87 ? 1.967 -4.621 9.207 1.00 95.19 87 ARG A O 1
ATOM 733 N N . LEU A 1 88 ? 0.881 -3.570 7.535 1.00 95.56 88 LEU A N 1
ATOM 734 C CA . LEU A 1 88 ? 1.218 -4.560 6.500 1.00 95.56 88 LEU A CA 1
ATOM 735 C C . LEU A 1 88 ? 2.738 -4.689 6.315 1.00 95.56 88 LEU A C 1
ATOM 737 O O . LEU A 1 88 ? 3.279 -5.791 6.390 1.00 95.56 88 LEU A O 1
ATOM 741 N N . PHE A 1 89 ? 3.445 -3.580 6.080 1.00 95.25 89 PHE A N 1
ATOM 742 C CA . PHE A 1 89 ? 4.889 -3.630 5.824 1.00 95.25 89 PHE A CA 1
ATOM 743 C C . PHE A 1 89 ? 5.686 -4.082 7.051 1.00 95.25 89 PHE A C 1
ATOM 745 O O . PHE A 1 89 ? 6.713 -4.745 6.905 1.00 95.25 89 PHE A O 1
ATOM 752 N N . SER A 1 90 ? 5.194 -3.790 8.257 1.00 95.19 90 SER A N 1
ATOM 753 C CA . SER A 1 90 ? 5.756 -4.326 9.500 1.00 95.19 90 SER A CA 1
ATOM 754 C C . SER A 1 90 ? 5.601 -5.847 9.554 1.00 95.19 90 SER A C 1
ATOM 756 O O . SER A 1 90 ? 6.585 -6.548 9.774 1.00 95.19 90 SER A O 1
ATOM 758 N N . HIS A 1 91 ? 4.414 -6.367 9.229 1.00 95.25 91 HIS A N 1
ATOM 759 C CA . HIS A 1 91 ? 4.169 -7.807 9.151 1.00 95.25 91 HIS A CA 1
ATOM 760 C C . HIS A 1 91 ? 5.036 -8.502 8.090 1.00 95.25 91 HIS A C 1
ATOM 762 O O . HIS A 1 91 ? 5.599 -9.567 8.348 1.00 95.25 91 HIS A O 1
ATOM 768 N N . PHE A 1 92 ? 5.194 -7.901 6.909 1.00 95.06 92 PHE A N 1
ATOM 769 C CA . PHE A 1 92 ? 6.069 -8.434 5.864 1.00 95.06 92 PHE A CA 1
ATOM 770 C C . PHE A 1 92 ? 7.530 -8.462 6.300 1.00 95.06 92 PHE A C 1
ATOM 772 O O . PHE A 1 92 ? 8.213 -9.464 6.090 1.00 95.06 92 PHE A O 1
ATOM 779 N N . LYS A 1 93 ? 7.996 -7.407 6.975 1.00 93.75 93 LYS A N 1
ATOM 780 C CA . LYS A 1 93 ? 9.348 -7.353 7.534 1.00 93.75 93 LYS A CA 1
ATOM 781 C C . LYS A 1 93 ? 9.577 -8.443 8.583 1.00 93.75 93 LYS A C 1
ATOM 783 O O . LYS A 1 93 ? 10.616 -9.096 8.546 1.00 93.75 93 LYS A O 1
ATOM 788 N N . GLU A 1 94 ? 8.623 -8.647 9.489 1.00 95.19 94 GLU A N 1
ATOM 789 C CA . GLU A 1 94 ? 8.671 -9.696 10.520 1.00 95.19 94 GLU A CA 1
ATOM 790 C C . GLU A 1 94 ? 8.618 -11.107 9.922 1.00 95.19 94 GLU A C 1
ATOM 792 O O . GLU A 1 94 ? 9.290 -12.013 10.406 1.00 95.19 94 GLU A O 1
ATOM 797 N N . SER A 1 95 ? 7.866 -11.280 8.835 1.00 93.19 95 SER A N 1
ATOM 798 C CA . SER A 1 95 ? 7.690 -12.562 8.139 1.00 93.19 95 SER A CA 1
ATOM 799 C C . SER A 1 95 ? 8.752 -12.823 7.063 1.00 93.19 95 SER A C 1
ATOM 801 O O . SER A 1 95 ? 8.658 -13.811 6.338 1.00 93.19 95 SER A O 1
ATOM 803 N N . HIS A 1 96 ? 9.757 -11.947 6.936 1.00 92.88 96 HIS A N 1
ATOM 804 C CA . HIS A 1 96 ? 10.806 -11.995 5.908 1.00 92.88 96 HIS A CA 1
ATOM 805 C C . HIS A 1 96 ? 10.284 -12.021 4.455 1.00 92.88 96 HIS A C 1
ATOM 807 O O . HIS A 1 96 ? 10.930 -12.563 3.558 1.00 92.88 96 HIS A O 1
ATOM 813 N N . ILE A 1 97 ? 9.129 -11.400 4.208 1.00 92.88 97 ILE A N 1
ATOM 814 C CA . ILE A 1 97 ? 8.524 -11.247 2.882 1.00 92.88 97 ILE A CA 1
ATOM 815 C C . ILE A 1 97 ? 9.088 -9.985 2.226 1.00 92.88 97 ILE A C 1
ATOM 817 O O . ILE A 1 97 ? 9.084 -8.903 2.813 1.00 92.88 97 ILE A O 1
ATOM 821 N N . THR A 1 98 ? 9.559 -10.109 0.985 1.00 91.88 98 THR A N 1
ATOM 822 C CA . THR A 1 98 ? 10.023 -8.961 0.195 1.00 91.88 98 THR A CA 1
ATOM 823 C C . THR A 1 98 ? 8.864 -8.409 -0.627 1.00 91.88 98 THR A C 1
ATOM 825 O O . THR A 1 98 ? 8.324 -9.130 -1.456 1.00 91.88 98 THR A O 1
ATOM 828 N N . ALA A 1 99 ? 8.502 -7.141 -0.412 1.00 92.88 99 ALA A N 1
ATOM 829 C CA . ALA A 1 99 ? 7.423 -6.465 -1.139 1.00 92.88 99 ALA A CA 1
ATOM 830 C C . ALA A 1 99 ? 7.870 -5.114 -1.716 1.00 92.88 99 ALA A C 1
ATOM 832 O O . ALA A 1 99 ? 7.290 -4.060 -1.442 1.00 92.88 99 ALA A O 1
ATOM 833 N N . ASN A 1 100 ? 8.979 -5.138 -2.456 1.00 92.62 100 ASN A N 1
ATOM 834 C CA . ASN A 1 100 ? 9.638 -3.925 -2.934 1.00 92.62 100 ASN A CA 1
ATOM 835 C C . ASN A 1 100 ? 8.812 -3.202 -4.005 1.00 92.62 100 ASN A C 1
ATOM 837 O O . ASN A 1 100 ? 8.866 -1.978 -4.088 1.00 92.62 100 ASN A O 1
ATOM 841 N N . ASN A 1 101 ? 8.069 -3.929 -4.841 1.00 93.75 101 ASN A N 1
ATOM 842 C CA . ASN A 1 101 ? 7.311 -3.333 -5.940 1.00 93.75 101 ASN A CA 1
ATOM 843 C C . ASN A 1 101 ? 6.051 -2.641 -5.423 1.00 93.75 101 ASN A C 1
ATOM 845 O O . ASN A 1 101 ? 5.777 -1.500 -5.793 1.00 93.75 101 ASN A O 1
ATOM 849 N N . LEU A 1 102 ? 5.337 -3.294 -4.512 1.00 94.12 102 LEU A N 1
ATOM 850 C CA . LEU A 1 102 ? 4.198 -2.730 -3.813 1.00 94.12 102 LEU A CA 1
ATOM 851 C C . LEU A 1 102 ? 4.631 -1.517 -2.987 1.00 94.12 102 LEU A C 1
ATOM 853 O O . LEU A 1 102 ? 3.995 -0.471 -3.080 1.00 94.12 102 LEU A O 1
ATOM 857 N N . PHE A 1 103 ? 5.751 -1.610 -2.259 1.00 93.31 103 PHE A N 1
ATOM 858 C CA . PHE A 1 103 ? 6.292 -0.478 -1.504 1.00 93.31 103 PHE A CA 1
ATOM 859 C C . PHE A 1 103 ? 6.550 0.745 -2.393 1.00 93.31 103 PHE A C 1
ATOM 861 O O . PHE A 1 103 ? 6.085 1.829 -2.057 1.00 93.31 103 PHE A O 1
ATOM 868 N N . LYS A 1 104 ? 7.187 0.575 -3.562 1.00 92.00 104 LYS A N 1
ATOM 869 C CA . LYS A 1 104 ? 7.419 1.675 -4.520 1.00 92.00 104 LYS A CA 1
ATOM 870 C C . LYS A 1 104 ? 6.125 2.360 -4.958 1.00 92.00 104 LYS A C 1
ATOM 872 O O . LYS A 1 104 ? 6.091 3.581 -5.082 1.00 92.00 104 LYS A O 1
ATOM 877 N N . ILE A 1 105 ? 5.061 1.593 -5.210 1.00 92.00 105 ILE A N 1
ATOM 878 C CA . ILE A 1 105 ? 3.763 2.166 -5.591 1.00 92.00 105 ILE A CA 1
ATOM 879 C C . ILE A 1 105 ? 3.190 2.989 -4.440 1.00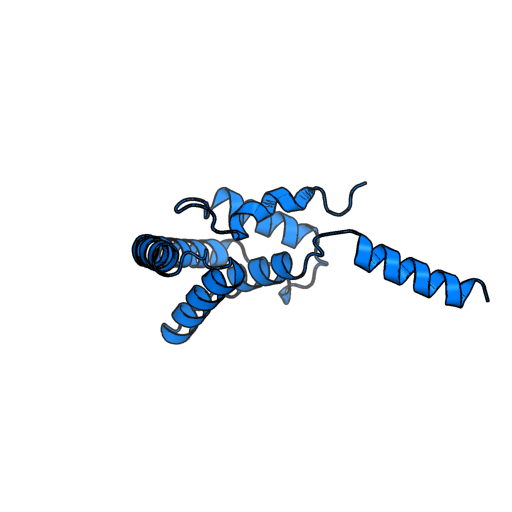 92.00 105 ILE A C 1
ATOM 881 O O . ILE A 1 105 ? 2.746 4.115 -4.653 1.00 92.00 105 ILE A O 1
ATOM 885 N N . ILE A 1 106 ? 3.204 2.438 -3.227 1.00 93.00 106 ILE A N 1
ATOM 886 C CA . ILE A 1 106 ? 2.660 3.111 -2.047 1.00 93.00 106 ILE A CA 1
ATOM 887 C C . ILE A 1 106 ? 3.454 4.384 -1.730 1.00 93.00 106 ILE A C 1
ATOM 889 O O . ILE A 1 106 ? 2.854 5.439 -1.527 1.00 93.00 106 ILE A O 1
ATOM 893 N N . GLU A 1 107 ? 4.784 4.318 -1.779 1.00 90.81 107 GLU A N 1
ATOM 894 C CA . GLU A 1 107 ? 5.677 5.471 -1.635 1.00 90.81 107 GLU A CA 1
ATOM 895 C C . GLU A 1 107 ? 5.366 6.552 -2.677 1.00 90.81 107 GLU A C 1
ATOM 897 O O . GLU A 1 107 ? 5.130 7.706 -2.318 1.00 90.81 107 GLU A O 1
ATOM 902 N N . TYR A 1 108 ? 5.261 6.177 -3.957 1.00 89.00 108 TYR A N 1
ATOM 903 C CA . TYR A 1 108 ? 4.916 7.110 -5.029 1.00 89.00 108 TYR A CA 1
ATOM 904 C C . TYR A 1 108 ? 3.598 7.840 -4.752 1.00 89.00 108 TYR A C 1
ATOM 906 O O . TYR A 1 108 ? 3.517 9.060 -4.903 1.00 89.00 108 TYR A O 1
ATOM 914 N N . VAL A 1 109 ? 2.564 7.105 -4.330 1.00 88.44 109 VAL A N 1
ATOM 915 C CA . VAL A 1 109 ? 1.233 7.670 -4.084 1.00 88.44 109 VAL A CA 1
ATOM 916 C C . VAL A 1 109 ? 1.232 8.618 -2.892 1.00 88.44 109 VAL A C 1
ATOM 918 O O . VAL A 1 109 ? 0.679 9.711 -3.002 1.00 88.44 109 VAL A O 1
ATOM 921 N N . PHE A 1 110 ? 1.874 8.249 -1.781 1.00 87.19 110 PHE A N 1
ATOM 922 C CA . PHE A 1 110 ? 1.948 9.114 -0.600 1.00 87.19 110 PHE A CA 1
ATOM 923 C C . PHE A 1 110 ? 2.835 10.349 -0.806 1.00 87.19 110 PHE A C 1
ATOM 925 O O . PHE A 1 110 ? 2.652 11.353 -0.119 1.00 87.19 110 PHE A O 1
ATOM 932 N N . CYS A 1 111 ? 3.748 10.322 -1.778 1.00 86.00 111 CYS A N 1
ATOM 933 C CA . CYS A 1 111 ? 4.525 11.492 -2.183 1.00 86.00 111 CYS A CA 1
ATOM 934 C C . CYS A 1 111 ? 3.779 12.438 -3.140 1.00 86.00 111 CYS A C 1
ATOM 936 O O . CYS A 1 111 ? 4.285 13.529 -3.421 1.00 86.00 111 CYS A O 1
ATOM 938 N N . MET A 1 112 ? 2.596 12.073 -3.652 1.00 79.88 112 MET A N 1
ATOM 939 C CA . MET A 1 112 ? 1.830 12.972 -4.515 1.00 79.88 112 MET A CA 1
ATOM 940 C C . MET A 1 112 ? 1.190 14.105 -3.699 1.00 79.88 112 MET A C 1
ATOM 942 O O . MET A 1 112 ? 0.466 13.846 -2.736 1.00 79.88 112 MET A O 1
ATOM 946 N N . PRO A 1 113 ? 1.391 15.378 -4.086 1.00 70.19 113 PRO A N 1
ATOM 947 C CA . PRO A 1 113 ? 0.748 16.488 -3.402 1.00 70.19 113 PRO A CA 1
ATOM 948 C C . PRO A 1 113 ? -0.765 16.447 -3.646 1.00 70.19 113 PRO A C 1
ATOM 950 O O . PRO A 1 113 ? -1.227 16.386 -4.783 1.00 70.19 113 PRO A O 1
ATOM 953 N N . GLY A 1 114 ? -1.550 16.530 -2.569 1.00 65.06 114 GLY A N 1
ATOM 954 C CA . GLY A 1 114 ? -3.015 16.529 -2.655 1.00 65.06 114 GLY A CA 1
ATOM 955 C C . GLY A 1 114 ? -3.617 17.797 -3.277 1.00 65.06 114 GLY A C 1
ATOM 956 O O . GLY A 1 114 ? -4.799 17.811 -3.605 1.00 65.06 114 GLY A O 1
ATOM 957 N N . THR A 1 115 ? -2.831 18.869 -3.436 1.00 66.00 115 THR A N 1
ATOM 958 C CA . THR A 1 115 ? -3.255 20.139 -4.051 1.00 66.00 115 THR A CA 1
ATOM 959 C C . THR A 1 115 ? -2.105 20.790 -4.828 1.00 66.00 115 THR A C 1
ATOM 961 O O . THR A 1 115 ? -0.938 20.470 -4.609 1.00 66.00 115 THR A O 1
ATOM 964 N N . SER A 1 116 ? -2.413 21.747 -5.710 1.00 71.50 116 SER A N 1
ATOM 965 C CA . SER A 1 116 ? -1.410 22.587 -6.386 1.00 71.50 116 SER A CA 1
ATOM 966 C C . SER A 1 116 ? -0.789 23.654 -5.477 1.00 71.50 116 SER A C 1
ATOM 968 O O . SER A 1 116 ? 0.213 24.254 -5.854 1.00 71.50 116 SER A O 1
ATOM 970 N N . ALA A 1 117 ? -1.320 23.875 -4.269 1.00 74.81 117 ALA A N 1
ATOM 971 C CA . ALA A 1 117 ? -0.885 24.951 -3.375 1.00 74.81 117 ALA A CA 1
ATOM 972 C C . ALA A 1 117 ? 0.621 24.928 -3.014 1.00 74.81 117 ALA A C 1
ATOM 974 O O . ALA A 1 117 ? 1.230 26.000 -2.964 1.00 74.81 117 ALA A O 1
ATOM 975 N N . PRO A 1 118 ? 1.279 23.768 -2.788 1.00 68.31 118 PRO A N 1
ATOM 976 C CA . PRO A 1 118 ? 2.730 23.723 -2.594 1.00 68.31 118 PRO A CA 1
ATOM 977 C C . PRO A 1 118 ? 3.496 24.198 -3.833 1.00 68.31 118 PRO A C 1
ATOM 979 O O . PRO A 1 118 ? 4.472 24.933 -3.711 1.00 68.31 118 PRO A O 1
ATOM 982 N N . VAL A 1 119 ? 3.020 23.824 -5.023 1.00 74.38 119 VAL A N 1
ATOM 983 C CA . VAL A 1 119 ? 3.612 24.216 -6.308 1.00 74.38 119 VAL A CA 1
ATOM 984 C C . VAL A 1 119 ? 3.438 25.720 -6.531 1.00 74.38 119 VAL A C 1
ATOM 986 O O . VAL A 1 119 ? 4.408 26.414 -6.821 1.00 74.38 119 VAL A O 1
ATOM 989 N N . GLU A 1 120 ? 2.236 26.250 -6.302 1.00 80.12 120 GLU A N 1
ATOM 990 C CA . GLU A 1 120 ? 1.941 27.688 -6.381 1.00 80.12 120 GLU A CA 1
ATOM 991 C C . GLU A 1 120 ? 2.790 28.510 -5.403 1.00 80.12 120 GLU A C 1
ATOM 993 O O . GLU A 1 120 ? 3.299 29.571 -5.766 1.00 80.12 120 GLU A O 1
ATOM 998 N N . ARG A 1 121 ? 3.017 28.002 -4.183 1.00 84.00 121 ARG A N 1
ATOM 999 C CA . ARG A 1 121 ? 3.904 28.645 -3.205 1.00 84.00 121 ARG A CA 1
ATOM 1000 C C . ARG A 1 121 ? 5.345 28.723 -3.714 1.00 84.00 121 ARG A C 1
ATOM 1002 O O . ARG A 1 121 ? 5.969 29.771 -3.565 1.00 84.00 121 ARG A O 1
ATOM 1009 N N . VAL A 1 122 ? 5.870 27.653 -4.317 1.00 82.69 122 VAL A N 1
ATOM 1010 C CA . VAL A 1 122 ? 7.219 27.660 -4.913 1.00 82.69 122 VAL A CA 1
ATOM 1011 C C . VAL A 1 122 ? 7.294 28.665 -6.062 1.00 82.69 122 VAL A C 1
ATOM 1013 O O . VAL A 1 122 ? 8.206 29.486 -6.074 1.00 82.69 122 VAL A O 1
ATOM 1016 N N . PHE A 1 123 ? 6.312 28.677 -6.969 1.00 80.62 123 PHE A N 1
ATOM 1017 C CA . PHE A 1 123 ? 6.258 29.663 -8.054 1.00 80.62 123 PHE A CA 1
ATOM 1018 C C . PHE A 1 123 ? 6.195 31.104 -7.537 1.00 80.62 123 PHE A C 1
ATOM 1020 O O . PHE A 1 123 ? 6.896 31.967 -8.059 1.00 80.62 123 PHE A O 1
ATOM 1027 N N . SER A 1 124 ? 5.415 31.374 -6.486 1.00 83.19 124 SER A N 1
ATOM 1028 C CA . SER A 1 124 ? 5.355 32.701 -5.865 1.00 83.19 124 SER A CA 1
ATOM 1029 C C . SER A 1 124 ? 6.697 33.117 -5.258 1.00 83.19 124 SER A C 1
ATOM 1031 O O . SER A 1 124 ? 7.104 34.262 -5.432 1.00 83.19 124 SER A O 1
ATOM 1033 N N . LEU A 1 125 ? 7.392 32.206 -4.569 1.00 84.19 125 LEU A N 1
ATOM 1034 C CA . LEU A 1 125 ? 8.717 32.477 -4.006 1.00 84.19 125 LEU A CA 1
ATOM 1035 C C . LEU A 1 125 ? 9.751 32.735 -5.105 1.00 84.19 125 LEU A C 1
ATOM 1037 O O . LEU A 1 125 ? 10.532 33.672 -4.995 1.00 84.19 125 LEU A O 1
ATOM 1041 N N . MET A 1 126 ? 9.735 31.937 -6.174 1.00 85.00 126 MET A N 1
ATOM 1042 C CA . MET A 1 126 ? 10.646 32.110 -7.307 1.00 85.00 126 MET A CA 1
ATOM 1043 C C . MET A 1 126 ? 10.395 33.416 -8.056 1.00 85.00 126 MET A C 1
ATOM 1045 O O . MET A 1 126 ? 11.352 34.108 -8.385 1.00 85.00 126 MET A O 1
ATOM 1049 N N . ASN A 1 127 ? 9.130 33.791 -8.266 1.00 80.75 127 ASN A N 1
ATOM 1050 C CA . ASN A 1 127 ? 8.791 35.074 -8.875 1.00 80.75 127 ASN A CA 1
ATOM 1051 C C . ASN A 1 127 ? 9.355 36.246 -8.066 1.00 80.75 127 ASN A C 1
ATOM 1053 O O . ASN A 1 127 ? 9.898 37.167 -8.659 1.00 80.75 127 ASN A O 1
ATOM 1057 N N . ASN A 1 128 ? 9.309 36.193 -6.734 1.00 81.31 128 ASN A N 1
ATOM 1058 C CA . ASN A 1 128 ? 9.903 37.246 -5.906 1.00 81.31 128 ASN A CA 1
ATOM 1059 C C . ASN A 1 128 ? 11.433 37.333 -6.053 1.00 81.31 128 ASN A C 1
ATOM 1061 O O . ASN A 1 128 ? 11.982 38.411 -5.911 1.00 81.31 128 ASN A O 1
ATOM 1065 N N . VAL A 1 129 ? 12.122 36.223 -6.341 1.00 82.25 129 VAL A N 1
ATOM 1066 C CA . VAL A 1 129 ? 13.586 36.205 -6.539 1.00 82.25 129 VAL A CA 1
ATOM 1067 C C . VAL A 1 129 ? 13.984 36.646 -7.949 1.00 82.25 129 VAL A C 1
ATOM 1069 O O . VAL A 1 129 ? 15.090 37.132 -8.146 1.00 82.25 129 VAL A O 1
ATOM 1072 N N . TRP A 1 130 ? 13.130 36.416 -8.948 1.00 74.62 130 TRP A N 1
ATOM 1073 C CA . TRP A 1 130 ? 13.440 36.685 -10.359 1.00 74.62 130 TRP A CA 1
ATOM 1074 C C . TRP A 1 130 ? 12.936 38.042 -10.859 1.00 74.62 130 TRP A C 1
ATOM 1076 O O . TRP A 1 130 ? 13.342 38.467 -11.938 1.00 74.62 130 TRP A O 1
ATOM 1086 N N . ILE A 1 131 ? 12.005 38.667 -10.136 1.00 67.56 131 ILE A N 1
ATOM 1087 C CA . ILE A 1 131 ? 11.429 39.977 -10.477 1.00 67.56 131 ILE A CA 1
ATOM 1088 C C . ILE A 1 131 ? 12.129 41.122 -9.706 1.00 67.56 131 ILE A C 1
ATOM 1090 O O . ILE A 1 131 ? 11.904 42.285 -10.040 1.00 67.56 131 ILE A O 1
ATOM 1094 N N . ASP A 1 132 ? 13.005 40.803 -8.744 1.00 53.53 132 ASP A N 1
ATOM 1095 C CA . ASP A 1 132 ? 14.035 41.723 -8.219 1.00 53.53 132 ASP A CA 1
ATOM 1096 C C . ASP A 1 132 ? 15.216 41.856 -9.203 1.00 53.53 132 ASP A C 1
ATOM 1098 O O . ASP A 1 132 ? 15.741 42.987 -9.349 1.00 53.53 132 ASP A O 1
#

pLDDT: mean 85.06, std 10.99, range [41.66, 95.56]

Organism: NCBI:txid320908

Secondary structure (DSSP, 8-state):
--TTTTGGGGGGGG--STT---HHHHHHHHHHHHHHS-S-GGGS--HHHHHHHHHHHHHHHHHHHHHHHHHHHHHTSPPPHHHHHHHHHHHHHHTT---HHHHHHHHHHHTS-SSSHHHHHHHHHHHHHH--

Sequence (132 aa):
ENSFGHAEKFSWVNLSTQNVLSWENVERSAELINRSLPNHGDLKVNVDFLFDEVVLAKDYFQSIWEKWTEEEALSDKRIPSEEKWLRLFSHFKESHITANNLFKIIEYVFCMPGTSAPVERVFSLMNNVWID